Protein AF-A0A2B8ARV4-F1 (afdb_monomer_lite)

Radius of gyration: 17.1 Å; chains: 1; bounding box: 48×27×38 Å

Secondary structure (DSSP, 8-state):
------TTTTT-SEEEEEEEEE-TTSPEEEEEEE-TTTTT-----HHHHHHHHHHHHS---

Sequence (61 aa):
ARTRRCRDCDGFPFVAIDTGRLHPDGTRVTLRVVCRACQGTGTVPLRPLLHAAATAVFPRR

Foldseek 3Di:
DDDDWDPQCRNCQKDWAFPVDADPVRHTDTDIDGDPVCRSPIDDPVVVVVVVVCCVVDPDD

Structure (mmCIF, N/CA/C/O backbone):
data_AF-A0A2B8ARV4-F1
#
_entry.id   AF-A0A2B8ARV4-F1
#
loop_
_atom_site.group_PDB
_atom_site.id
_atom_site.type_symbol
_atom_site.label_atom_id
_atom_site.label_alt_id
_atom_site.label_comp_id
_atom_site.label_asym_id
_atom_site.label_entity_id
_atom_site.label_seq_id
_atom_site.pdbx_PDB_ins_code
_atom_site.Cartn_x
_atom_site.Cartn_y
_atom_site.Cartn_z
_atom_site.occupancy
_atom_site.B_iso_or_equiv
_atom_site.auth_seq_id
_atom_site.auth_comp_id
_atom_site.auth_asym_id
_atom_site.auth_atom_id
_atom_site.pdbx_PDB_model_num
ATOM 1 N N . ALA A 1 1 ? 10.538 12.181 -15.686 1.00 63.03 1 ALA A N 1
ATOM 2 C CA . ALA A 1 1 ? 10.670 10.824 -16.267 1.00 63.03 1 ALA A CA 1
ATOM 3 C C . ALA A 1 1 ? 9.341 10.077 -16.126 1.00 63.03 1 ALA A C 1
ATOM 5 O O . ALA A 1 1 ? 8.722 10.190 -15.076 1.00 63.03 1 ALA A O 1
ATOM 6 N N . ARG A 1 2 ? 8.874 9.353 -17.157 1.00 68.94 2 ARG A N 1
ATOM 7 C CA . ARG A 1 2 ? 7.664 8.509 -17.075 1.00 68.94 2 ARG A CA 1
ATOM 8 C C . ARG A 1 2 ? 8.046 7.155 -16.468 1.00 68.94 2 ARG A C 1
ATOM 10 O O . ARG A 1 2 ? 8.700 6.351 -17.126 1.00 68.94 2 ARG A O 1
ATOM 17 N N . THR A 1 3 ? 7.669 6.908 -15.218 1.00 72.75 3 THR A N 1
ATOM 18 C CA . THR A 1 3 ? 7.872 5.598 -14.580 1.00 72.75 3 THR A CA 1
ATOM 19 C C . THR A 1 3 ? 6.910 4.588 -15.199 1.00 72.75 3 THR A C 1
ATOM 21 O O . THR A 1 3 ? 5.706 4.845 -15.252 1.00 72.75 3 THR A O 1
ATOM 24 N N . ARG A 1 4 ? 7.416 3.446 -15.685 1.00 79.19 4 ARG A N 1
ATOM 25 C CA . ARG A 1 4 ? 6.538 2.359 -16.144 1.00 79.19 4 ARG A CA 1
ATOM 26 C C . ARG A 1 4 ? 5.796 1.777 -14.944 1.00 79.19 4 ARG A C 1
ATOM 28 O O . ARG A 1 4 ? 6.427 1.447 -13.946 1.00 79.19 4 ARG A O 1
ATOM 35 N N . ARG A 1 5 ? 4.474 1.665 -15.059 1.00 86.69 5 ARG A N 1
ATOM 36 C CA . ARG A 1 5 ? 3.580 1.078 -14.055 1.00 86.69 5 ARG A CA 1
ATOM 37 C C . ARG A 1 5 ? 2.929 -0.175 -14.628 1.00 86.69 5 ARG A C 1
ATOM 39 O O . ARG A 1 5 ? 2.805 -0.308 -15.846 1.00 86.69 5 ARG A O 1
ATOM 46 N N . CYS A 1 6 ? 2.501 -1.074 -13.750 1.00 89.06 6 CYS A N 1
ATOM 47 C CA . CYS A 1 6 ? 1.722 -2.231 -14.159 1.00 89.06 6 CYS A CA 1
ATOM 48 C C . CYS A 1 6 ? 0.358 -1.718 -14.620 1.00 89.06 6 C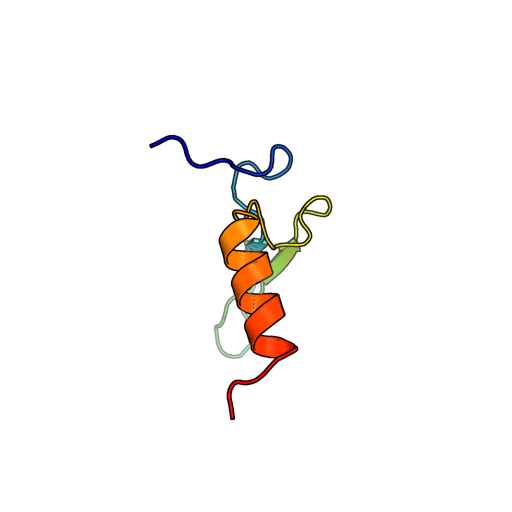YS A C 1
ATOM 50 O O . CYS A 1 6 ? -0.278 -0.948 -13.901 1.00 89.06 6 CYS A O 1
ATOM 52 N N . ARG A 1 7 ? -0.070 -2.126 -15.818 1.00 88.44 7 ARG A N 1
ATOM 53 C CA . ARG A 1 7 ? -1.331 -1.673 -16.417 1.00 88.44 7 ARG A CA 1
ATOM 54 C C . ARG A 1 7 ? -2.541 -2.006 -15.544 1.00 88.44 7 ARG A C 1
ATOM 56 O O . ARG A 1 7 ? -3.459 -1.203 -15.476 1.00 88.44 7 ARG A O 1
ATOM 63 N N . ASP A 1 8 ? -2.523 -3.157 -14.876 1.00 92.38 8 ASP A N 1
ATOM 64 C CA . ASP A 1 8 ? -3.697 -3.665 -14.161 1.00 92.38 8 ASP A CA 1
ATOM 65 C C . ASP A 1 8 ? -3.893 -3.028 -12.783 1.00 92.38 8 ASP A C 1
ATOM 67 O O . ASP A 1 8 ? -5.005 -3.028 -12.267 1.00 92.38 8 ASP A O 1
ATOM 71 N N . CYS A 1 9 ? -2.834 -2.492 -12.167 1.00 92.25 9 CYS A N 1
ATOM 72 C CA . CYS A 1 9 ? -2.932 -1.832 -10.861 1.00 92.25 9 CYS A CA 1
ATOM 73 C C . CYS A 1 9 ? -2.629 -0.335 -10.881 1.00 92.25 9 CYS A C 1
ATOM 75 O O . CYS A 1 9 ? -2.660 0.294 -9.828 1.00 92.25 9 CYS A O 1
ATOM 77 N N . ASP A 1 10 ? -2.256 0.219 -12.035 1.00 88.25 10 ASP A N 1
ATOM 78 C CA . ASP A 1 10 ? -1.896 1.629 -12.220 1.00 88.25 10 ASP A CA 1
ATOM 79 C C . ASP A 1 10 ? -0.876 2.175 -11.191 1.00 88.25 10 ASP A C 1
ATOM 81 O O . ASP A 1 10 ? -0.832 3.351 -10.819 1.00 88.25 10 ASP A O 1
ATOM 85 N N . GLY A 1 11 ? 0.005 1.294 -10.711 1.00 88.62 11 GLY A N 1
ATOM 86 C CA . GLY A 1 11 ? 1.025 1.628 -9.714 1.00 88.62 11 GLY A CA 1
ATOM 87 C C . GLY A 1 11 ? 0.621 1.415 -8.253 1.00 88.62 11 GLY A C 1
ATOM 88 O O . GLY A 1 11 ? 1.399 1.793 -7.382 1.00 88.62 11 GLY A O 1
ATOM 89 N N . PHE A 1 12 ? -0.506 0.753 -7.975 1.00 92.44 12 PHE A N 1
ATOM 90 C CA . PHE A 1 12 ? -0.924 0.327 -6.631 1.00 92.44 12 PHE A CA 1
ATOM 91 C C . PHE A 1 12 ? -0.878 -1.202 -6.493 1.00 92.44 12 PHE A C 1
ATOM 93 O O . PHE A 1 12 ? -1.909 -1.875 -6.482 1.00 92.44 12 PHE A O 1
ATOM 100 N N . PRO A 1 13 ? 0.319 -1.809 -6.439 1.00 94.06 13 PRO A N 1
ATOM 101 C CA . PRO A 1 13 ? 0.446 -3.263 -6.473 1.00 94.06 13 PRO A CA 1
ATOM 102 C C . PRO A 1 13 ? -0.041 -3.956 -5.190 1.00 94.06 13 PRO A C 1
ATOM 104 O O . PRO A 1 13 ? -0.430 -5.125 -5.240 1.00 94.06 13 PRO A O 1
ATOM 107 N N . PHE A 1 14 ? -0.052 -3.237 -4.067 1.00 96.19 14 PHE A N 1
ATOM 108 C CA . PHE A 1 14 ? -0.523 -3.683 -2.761 1.00 96.19 14 PHE A CA 1
ATOM 109 C C . PHE A 1 14 ? -1.255 -2.529 -2.070 1.00 96.19 14 PHE A C 1
ATOM 111 O O . PHE A 1 14 ? -0.738 -1.411 -2.033 1.00 96.19 14 PHE A O 1
ATOM 118 N N . VAL A 1 15 ? -2.435 -2.807 -1.515 1.00 95.88 15 VAL A N 1
ATOM 119 C CA . VAL A 1 15 ? -3.213 -1.845 -0.725 1.00 95.88 15 VAL A CA 1
ATOM 120 C C . VAL A 1 15 ? -3.794 -2.511 0.520 1.00 95.88 15 VAL A C 1
ATOM 122 O O . VAL A 1 15 ? -4.094 -3.709 0.523 1.00 95.88 15 VAL A O 1
ATOM 125 N N . ALA A 1 16 ? -3.963 -1.713 1.572 1.00 97.25 16 ALA A N 1
ATOM 126 C CA . ALA A 1 16 ? -4.705 -2.080 2.769 1.00 97.25 16 ALA A CA 1
ATOM 127 C C . ALA A 1 16 ? -6.043 -1.334 2.758 1.00 97.25 16 ALA A C 1
ATOM 129 O O . ALA A 1 16 ? -6.065 -0.104 2.715 1.00 97.25 16 ALA A O 1
ATOM 130 N N . ILE A 1 17 ? -7.149 -2.074 2.766 1.00 96.81 17 ILE A N 1
ATOM 131 C CA . ILE A 1 17 ? -8.502 -1.512 2.803 1.00 96.81 17 ILE A CA 1
ATOM 132 C C . ILE A 1 17 ? -8.987 -1.553 4.245 1.00 96.81 17 ILE A C 1
ATOM 134 O O . ILE A 1 17 ? -9.074 -2.630 4.831 1.00 96.81 17 ILE A O 1
ATOM 138 N N . ASP A 1 18 ? -9.297 -0.394 4.815 1.00 97.31 18 ASP A N 1
ATOM 139 C CA . ASP A 1 18 ? -9.922 -0.303 6.133 1.00 97.31 18 ASP A CA 1
ATOM 140 C C . ASP A 1 18 ? -11.334 -0.903 6.096 1.00 97.31 18 ASP A C 1
ATOM 142 O O . ASP A 1 18 ? -12.110 -0.649 5.175 1.00 97.31 18 ASP A O 1
ATOM 146 N N . THR A 1 19 ? -11.662 -1.727 7.091 1.00 97.69 19 THR A N 1
ATOM 147 C CA . THR A 1 19 ? -12.982 -2.378 7.184 1.00 97.69 19 THR A CA 1
ATOM 148 C C . THR A 1 19 ? -13.980 -1.607 8.052 1.00 97.69 19 THR A C 1
ATOM 150 O O . THR A 1 19 ? -15.085 -2.091 8.297 1.00 97.69 19 THR A O 1
ATOM 153 N N . GLY A 1 20 ? -13.597 -0.436 8.570 1.00 98.25 20 GLY A N 1
ATOM 154 C CA . GLY A 1 20 ? -14.375 0.354 9.523 1.00 98.25 20 GLY A CA 1
ATOM 155 C C . GLY A 1 20 ? -14.350 -0.180 10.957 1.00 98.25 20 GLY A C 1
ATOM 156 O O . GLY A 1 20 ? -15.020 0.378 11.823 1.00 98.25 20 GLY A O 1
ATOM 157 N N . ARG A 1 21 ? -13.604 -1.258 11.231 1.00 98.31 21 ARG A N 1
ATOM 158 C CA . ARG A 1 21 ? -13.501 -1.876 12.560 1.00 98.31 21 ARG A CA 1
ATOM 159 C C . ARG A 1 21 ? -12.129 -1.653 13.172 1.00 98.31 21 ARG A C 1
ATOM 161 O O . ARG A 1 21 ? -11.124 -1.564 12.467 1.00 98.31 21 ARG A O 1
ATOM 168 N N . LEU A 1 22 ? -12.103 -1.635 14.499 1.00 98.44 22 LEU A N 1
ATOM 169 C CA . LEU A 1 22 ? -10.874 -1.651 15.278 1.00 98.44 22 LEU A CA 1
ATOM 170 C C . LEU A 1 22 ? -10.674 -3.027 15.918 1.00 98.44 22 LEU A C 1
ATOM 172 O O . LEU A 1 22 ? -11.636 -3.710 16.276 1.00 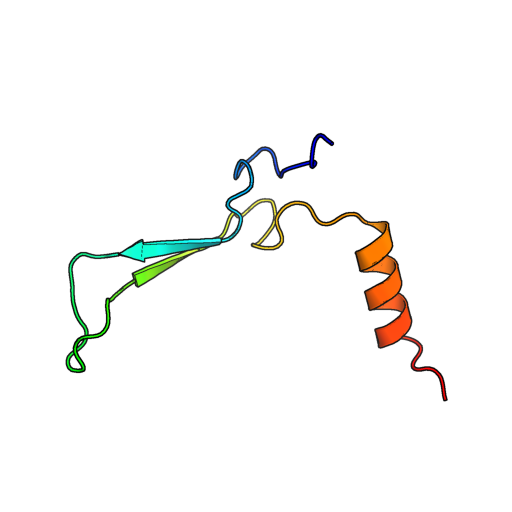98.44 22 LEU A O 1
ATOM 176 N N . HIS A 1 23 ? -9.418 -3.428 16.046 1.00 97.94 23 HIS A N 1
ATOM 177 C CA . HIS A 1 23 ? -8.981 -4.486 16.939 1.00 97.94 23 HIS A CA 1
ATOM 178 C C . HIS A 1 23 ? -9.142 -4.028 18.403 1.00 97.94 23 HIS A C 1
ATOM 180 O O . HIS A 1 23 ? -9.260 -2.828 18.665 1.00 97.94 23 HIS A O 1
ATOM 186 N N . PRO A 1 24 ? -9.148 -4.954 19.381 1.00 98.06 24 PRO A N 1
ATOM 187 C CA . PRO A 1 24 ? -9.293 -4.604 20.7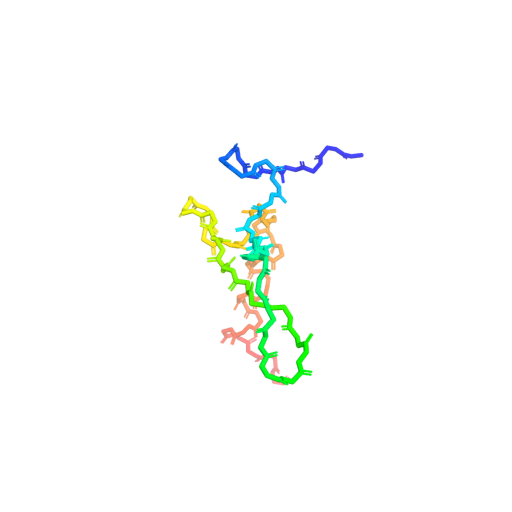99 1.00 98.06 24 PRO A CA 1
ATOM 188 C C . PRO A 1 24 ? -8.207 -3.662 21.336 1.00 98.06 24 PRO A C 1
ATOM 190 O O . PRO A 1 24 ? -8.436 -2.946 22.303 1.00 98.06 24 PRO A O 1
ATOM 193 N N . ASP A 1 25 ? -7.038 -3.646 20.700 1.00 97.69 25 ASP A N 1
ATOM 194 C CA . ASP A 1 25 ? -5.921 -2.751 21.009 1.00 97.69 25 ASP A CA 1
ATOM 195 C C . ASP A 1 25 ? -6.056 -1.351 20.374 1.00 97.69 25 ASP A C 1
ATOM 197 O O . ASP A 1 25 ? -5.175 -0.508 20.527 1.00 97.69 25 ASP A O 1
ATOM 201 N N . GLY A 1 26 ? -7.153 -1.095 19.652 1.00 97.94 26 GLY A N 1
ATOM 202 C CA . GLY A 1 26 ? -7.433 0.166 18.968 1.00 97.94 26 GLY A CA 1
ATOM 203 C C . GLY A 1 26 ? -6.842 0.286 17.560 1.00 97.94 26 GLY A C 1
ATOM 204 O O . GLY A 1 26 ? -7.062 1.305 16.902 1.00 97.94 26 GLY A O 1
ATOM 205 N N . THR A 1 27 ? -6.122 -0.721 17.055 1.00 98.00 27 THR A N 1
ATOM 206 C CA . THR A 1 27 ? -5.583 -0.700 15.683 1.00 98.00 27 THR A CA 1
ATOM 207 C C . THR A 1 27 ? -6.659 -1.011 14.638 1.00 98.00 27 THR A C 1
ATOM 209 O O . THR A 1 27 ? -7.690 -1.602 14.941 1.00 98.00 27 THR A O 1
ATOM 212 N N . ARG A 1 28 ? -6.473 -0.587 13.382 1.00 98.25 28 ARG A N 1
ATOM 213 C CA . ARG A 1 28 ? -7.484 -0.757 12.321 1.00 98.25 28 ARG A CA 1
ATOM 214 C C . ARG A 1 28 ? -7.465 -2.166 11.735 1.00 98.25 28 ARG A C 1
ATOM 216 O O . ARG A 1 28 ? -6.423 -2.641 11.287 1.00 98.25 28 ARG A O 1
ATOM 223 N N . VAL A 1 29 ? -8.639 -2.787 11.640 1.00 98.19 29 VAL A N 1
ATOM 224 C CA . VAL A 1 29 ? -8.828 -4.048 10.915 1.00 98.19 29 VAL A CA 1
ATOM 225 C C . VAL A 1 29 ? -8.790 -3.743 9.419 1.00 98.19 29 VAL A C 1
ATOM 227 O O . VAL A 1 29 ? -9.666 -3.043 8.898 1.00 98.19 29 VAL A O 1
ATOM 230 N N . THR A 1 30 ? -7.799 -4.290 8.714 1.00 98.12 30 THR A N 1
ATOM 231 C CA . THR A 1 30 ? -7.616 -4.062 7.274 1.00 98.12 30 THR A CA 1
ATOM 232 C C . THR A 1 30 ? -7.660 -5.353 6.461 1.00 98.12 30 THR A C 1
ATOM 234 O O . THR A 1 30 ? -7.255 -6.419 6.924 1.00 98.12 30 THR A O 1
ATOM 237 N N . LEU A 1 31 ? -8.133 -5.255 5.217 1.00 97.44 31 LEU A N 1
ATOM 238 C CA . LEU A 1 31 ? -7.999 -6.303 4.210 1.00 97.44 31 LEU A CA 1
ATOM 239 C C . LEU A 1 31 ? -6.810 -5.998 3.302 1.00 97.44 31 LEU A C 1
ATOM 241 O O . LEU A 1 31 ? -6.733 -4.938 2.678 1.00 97.44 31 LEU A O 1
ATOM 245 N N . ARG A 1 32 ? -5.898 -6.964 3.198 1.00 97.00 32 ARG A N 1
ATOM 246 C CA . ARG A 1 32 ? -4.772 -6.935 2.264 1.00 97.00 32 ARG A CA 1
ATOM 247 C C . ARG A 1 32 ? -5.244 -7.352 0.877 1.00 97.00 32 ARG A C 1
ATOM 249 O O . ARG A 1 32 ? -5.631 -8.502 0.678 1.00 97.00 32 ARG A O 1
ATOM 256 N N . VAL A 1 33 ? -5.125 -6.449 -0.092 1.00 96.44 33 VAL A N 1
ATOM 257 C CA . VAL A 1 33 ? -5.391 -6.747 -1.504 1.00 96.44 33 VAL A CA 1
ATOM 258 C C . VAL A 1 33 ? -4.106 -6.606 -2.306 1.00 96.44 33 VAL A C 1
ATOM 260 O O . VAL A 1 33 ? -3.343 -5.652 -2.146 1.00 96.44 33 VAL A O 1
ATOM 263 N N . VAL A 1 34 ? -3.860 -7.590 -3.167 1.00 97.50 34 VAL A N 1
ATOM 264 C CA . VAL A 1 34 ? -2.671 -7.677 -4.013 1.00 97.50 34 VAL A CA 1
ATOM 265 C C . VAL A 1 34 ? -3.113 -7.776 -5.467 1.00 97.50 34 VAL A C 1
ATOM 267 O O . VAL A 1 34 ? -4.005 -8.561 -5.800 1.00 97.50 34 VAL A O 1
ATOM 270 N N . CYS A 1 35 ? -2.481 -7.001 -6.348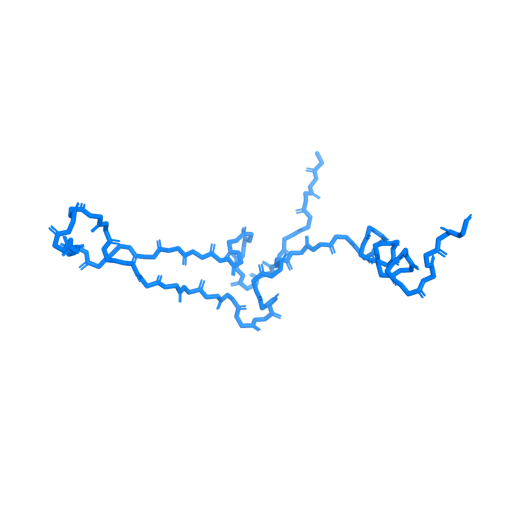 1.00 95.56 35 CYS A N 1
ATOM 271 C CA . CYS A 1 35 ? -2.705 -7.131 -7.783 1.00 95.56 35 CYS A CA 1
ATOM 272 C C . CYS A 1 35 ? -2.270 -8.525 -8.249 1.00 95.56 35 CYS A C 1
ATOM 274 O O . CYS A 1 35 ? -1.109 -8.896 -8.094 1.00 95.56 35 CYS A O 1
ATOM 276 N N . ARG A 1 36 ? -3.183 -9.286 -8.860 1.00 94.88 36 ARG A N 1
ATOM 277 C CA . ARG A 1 36 ? -2.898 -10.657 -9.314 1.00 94.88 36 ARG A CA 1
ATOM 278 C C . ARG A 1 36 ? -1.872 -10.710 -10.447 1.00 94.88 36 ARG A C 1
ATOM 280 O O . ARG A 1 36 ? -1.089 -11.648 -10.498 1.00 94.88 36 ARG A O 1
ATOM 287 N N . ALA A 1 37 ? -1.842 -9.696 -11.312 1.00 92.62 37 ALA A N 1
ATOM 288 C CA . ALA A 1 37 ? -0.947 -9.664 -12.465 1.00 92.62 37 ALA A CA 1
ATOM 289 C C . ALA A 1 37 ? 0.522 -9.452 -12.075 1.00 92.62 37 ALA A C 1
ATOM 291 O O . ALA A 1 37 ? 1.395 -10.182 -12.531 1.00 92.62 37 ALA A O 1
ATOM 292 N N . CYS A 1 38 ? 0.804 -8.477 -11.204 1.00 91.94 38 CYS A N 1
ATOM 293 C CA . CYS A 1 38 ? 2.169 -8.204 -10.737 1.00 91.94 38 CYS A CA 1
ATOM 294 C C . CYS A 1 38 ? 2.502 -8.824 -9.372 1.00 91.94 38 CYS A C 1
ATOM 296 O O . CYS A 1 38 ? 3.606 -8.628 -8.865 1.00 91.94 38 CYS A O 1
ATOM 298 N N . GLN A 1 39 ? 1.554 -9.526 -8.748 1.00 92.19 39 GLN A N 1
ATOM 299 C CA . GLN A 1 39 ? 1.706 -10.200 -7.453 1.00 92.19 39 GLN A CA 1
ATOM 300 C C . GLN A 1 39 ? 2.252 -9.289 -6.339 1.00 92.19 39 GLN A C 1
ATOM 302 O O . GLN A 1 39 ? 2.989 -9.724 -5.461 1.00 92.19 39 GLN A O 1
ATOM 307 N N . GLY A 1 40 ? 1.915 -7.998 -6.371 1.00 92.06 40 GLY A N 1
ATOM 308 C CA . GLY A 1 40 ? 2.366 -7.046 -5.351 1.00 92.06 40 GLY A CA 1
ATOM 309 C C . GLY A 1 40 ? 3.735 -6.417 -5.601 1.00 92.06 40 GLY A C 1
ATOM 310 O O . GLY A 1 40 ? 4.117 -5.514 -4.863 1.00 92.06 40 GLY A O 1
ATOM 311 N N . THR A 1 41 ? 4.442 -6.809 -6.662 1.00 89.62 41 THR A N 1
ATOM 312 C CA . THR A 1 41 ? 5.753 -6.226 -7.010 1.00 89.62 41 THR A CA 1
ATOM 313 C C . THR A 1 41 ? 5.643 -4.932 -7.823 1.00 89.62 41 THR A C 1
ATOM 315 O O . THR A 1 41 ? 6.569 -4.125 -7.849 1.00 89.62 41 THR A O 1
ATOM 318 N N . GLY A 1 42 ? 4.502 -4.707 -8.482 1.00 90.00 42 GLY A N 1
ATOM 319 C CA . GLY A 1 42 ? 4.300 -3.575 -9.384 1.00 90.00 42 GLY A CA 1
ATOM 320 C C . GLY A 1 42 ? 5.064 -3.732 -10.695 1.00 90.00 42 GLY A C 1
ATOM 321 O O . GLY A 1 42 ? 5.055 -4.790 -11.318 1.00 90.00 42 GLY A O 1
ATOM 322 N N . THR A 1 43 ? 5.694 -2.651 -11.155 1.00 84.69 43 THR A N 1
ATOM 323 C CA . THR A 1 43 ? 6.662 -2.715 -12.255 1.00 84.69 43 THR A CA 1
ATOM 324 C C . THR A 1 43 ? 8.016 -2.313 -11.724 1.00 84.69 43 THR A C 1
ATOM 326 O O . THR A 1 43 ? 8.306 -1.141 -11.502 1.00 84.69 43 THR A O 1
ATOM 329 N N . VAL A 1 44 ? 8.847 -3.321 -11.534 1.00 73.75 44 VAL A N 1
ATOM 330 C CA . VAL A 1 44 ? 10.243 -3.176 -11.153 1.00 73.75 44 VAL A CA 1
ATOM 331 C C . VAL A 1 44 ? 11.093 -3.250 -12.421 1.00 73.75 44 VAL A C 1
ATOM 333 O O . VAL A 1 44 ? 10.863 -4.120 -13.266 1.00 73.75 44 VAL A O 1
ATOM 336 N N . PRO A 1 45 ? 12.051 -2.330 -12.630 1.00 74.12 45 PRO A N 1
ATOM 337 C CA . PRO A 1 45 ? 12.950 -2.440 -13.767 1.00 74.12 45 PRO A CA 1
ATOM 338 C C . PRO A 1 45 ? 13.718 -3.770 -13.693 1.00 74.12 45 PRO A C 1
ATOM 340 O O . PRO A 1 45 ? 14.226 -4.146 -12.638 1.00 74.12 45 PRO A O 1
ATOM 343 N N . LEU A 1 46 ? 13.814 -4.483 -14.820 1.00 78.50 46 LEU A N 1
ATOM 344 C CA . LEU A 1 46 ? 14.417 -5.822 -14.870 1.00 78.50 46 LEU A CA 1
ATOM 345 C C . LEU A 1 46 ? 15.899 -5.818 -14.456 1.00 78.50 46 LEU A C 1
ATOM 347 O O . LEU A 1 46 ? 16.366 -6.746 -13.810 1.00 78.50 46 LEU A O 1
ATOM 351 N N . ARG A 1 47 ? 16.644 -4.758 -14.794 1.00 81.12 47 ARG A N 1
ATOM 352 C CA . ARG A 1 47 ? 18.082 -4.643 -14.496 1.00 81.12 47 ARG A CA 1
ATOM 353 C C . ARG A 1 47 ? 18.398 -4.691 -12.988 1.00 81.12 47 ARG A C 1
ATOM 355 O O . ARG A 1 47 ? 19.184 -5.550 -12.602 1.00 81.12 47 ARG A O 1
ATOM 362 N N . PRO A 1 48 ? 17.802 -3.831 -12.138 1.00 78.75 48 PRO A N 1
ATOM 363 C CA . PRO A 1 48 ? 17.912 -3.937 -10.684 1.00 78.75 48 PRO A CA 1
ATOM 364 C C . PRO A 1 48 ? 17.532 -5.315 -10.136 1.00 78.75 48 PRO A C 1
ATOM 366 O O . PRO A 1 48 ? 18.238 -5.830 -9.276 1.00 78.75 48 PRO A O 1
ATOM 369 N N . LEU A 1 49 ? 16.465 -5.936 -10.657 1.00 80.69 49 LEU A N 1
ATOM 370 C CA . LEU A 1 49 ? 16.050 -7.270 -10.214 1.00 80.69 49 LEU A CA 1
ATOM 371 C C . LEU A 1 49 ? 17.093 -8.344 -10.518 1.00 80.69 49 LEU A C 1
ATOM 373 O O . LEU A 1 49 ? 17.435 -9.130 -9.642 1.00 80.69 49 LEU A O 1
ATOM 377 N N . LEU A 1 50 ? 17.610 -8.374 -11.747 1.00 85.94 50 LEU A N 1
ATOM 378 C CA . LEU A 1 50 ? 18.641 -9.332 -12.138 1.00 85.94 50 LEU A CA 1
ATOM 379 C C . LEU A 1 50 ? 19.939 -9.105 -11.363 1.00 85.94 50 LEU A C 1
ATOM 381 O O . LEU A 1 50 ? 20.603 -10.070 -11.001 1.00 85.94 50 LEU A O 1
ATOM 385 N N . HIS A 1 51 ? 20.284 -7.850 -11.072 1.00 85.69 51 HIS A N 1
ATOM 386 C CA . HIS A 1 51 ? 21.443 -7.541 -10.242 1.00 85.69 51 HIS A CA 1
ATOM 387 C C . HIS A 1 51 ? 21.276 -8.085 -8.819 1.00 85.69 51 HIS A C 1
ATOM 389 O O . HIS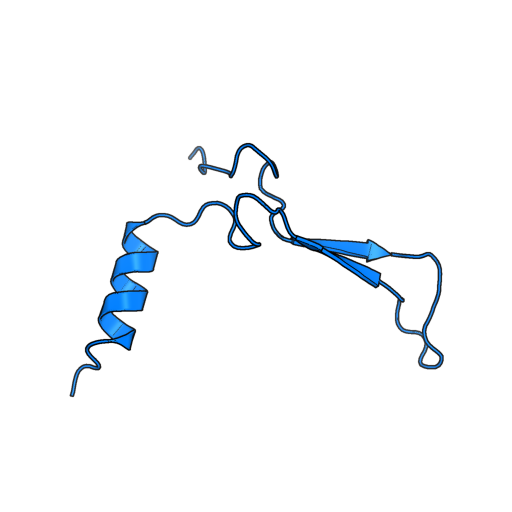 A 1 51 ? 22.157 -8.796 -8.344 1.00 85.69 51 HIS A O 1
ATOM 395 N N . ALA A 1 52 ? 20.125 -7.828 -8.186 1.00 84.44 52 ALA A N 1
ATOM 396 C CA . ALA A 1 52 ? 19.802 -8.344 -6.858 1.00 84.44 52 ALA A CA 1
ATOM 397 C C . ALA A 1 52 ? 19.795 -9.884 -6.820 1.00 84.44 52 ALA A C 1
ATOM 399 O O . ALA A 1 52 ? 20.362 -10.491 -5.908 1.00 84.44 52 ALA A O 1
ATOM 400 N N . ALA A 1 53 ? 19.213 -10.521 -7.841 1.00 84.62 53 ALA A N 1
ATOM 401 C CA . ALA A 1 53 ? 19.210 -11.974 -7.978 1.00 84.62 53 ALA A CA 1
ATOM 402 C C . ALA A 1 53 ? 20.633 -12.537 -8.129 1.00 84.62 53 ALA A C 1
ATOM 404 O O . ALA A 1 53 ? 20.993 -13.488 -7.440 1.00 84.62 53 ALA A O 1
ATOM 405 N N . ALA A 1 54 ? 21.472 -11.922 -8.968 1.00 86.81 54 ALA A N 1
ATOM 406 C CA . ALA A 1 54 ? 22.858 -12.341 -9.152 1.00 86.81 54 ALA A CA 1
ATOM 407 C C . ALA A 1 54 ? 23.674 -12.226 -7.855 1.00 86.81 54 ALA A C 1
ATOM 409 O O . ALA A 1 54 ? 24.429 -13.142 -7.541 1.00 86.81 54 ALA A O 1
ATOM 410 N N . THR A 1 55 ? 23.491 -11.158 -7.071 1.00 88.12 55 THR A N 1
ATOM 411 C CA . THR A 1 55 ? 24.140 -11.023 -5.754 1.00 88.12 55 THR A CA 1
ATOM 412 C C . THR A 1 55 ? 23.665 -12.053 -4.734 1.00 88.12 55 THR A C 1
ATOM 414 O O . THR A 1 55 ? 24.460 -12.479 -3.903 1.00 88.12 55 THR A O 1
ATOM 417 N N . ALA A 1 56 ? 22.396 -12.467 -4.787 1.00 84.00 56 ALA A N 1
ATOM 418 C CA . ALA A 1 56 ? 21.871 -13.497 -3.893 1.00 84.00 56 ALA A CA 1
ATOM 419 C C . ALA A 1 56 ? 22.403 -14.897 -4.246 1.00 84.00 56 ALA A C 1
ATOM 421 O O . ALA A 1 56 ? 22.692 -15.687 -3.352 1.00 84.00 56 ALA A O 1
ATOM 422 N N . VAL A 1 57 ? 22.544 -15.200 -5.541 1.00 85.88 57 VAL A N 1
ATOM 423 C CA . VAL A 1 57 ? 23.032 -16.504 -6.029 1.00 85.88 57 VAL A CA 1
ATOM 424 C C . VAL A 1 57 ? 24.556 -16.621 -5.932 1.00 85.88 57 VAL A C 1
ATOM 426 O O . VAL A 1 57 ? 25.071 -17.686 -5.602 1.00 85.88 57 VAL A O 1
ATOM 429 N N . PHE A 1 58 ? 25.283 -15.534 -6.198 1.00 80.25 58 PHE A N 1
ATOM 430 C CA . PHE A 1 58 ? 26.745 -15.489 -6.173 1.00 80.25 58 PHE A CA 1
ATOM 431 C C . PHE A 1 58 ? 27.220 -14.477 -5.127 1.00 80.25 58 PHE A C 1
ATOM 433 O O . PHE A 1 58 ? 27.604 -13.355 -5.484 1.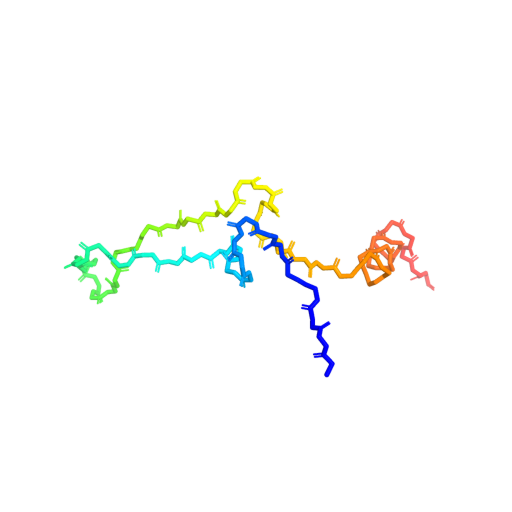00 80.25 58 PHE A O 1
ATOM 440 N N . PRO A 1 59 ? 27.198 -14.836 -3.831 1.00 76.69 59 PRO A N 1
ATOM 441 C CA . PRO A 1 59 ? 27.745 -13.962 -2.809 1.00 76.69 59 PRO A CA 1
ATOM 442 C C . PRO A 1 59 ? 29.236 -13.754 -3.095 1.00 76.69 59 PRO A C 1
ATOM 444 O O . PRO A 1 59 ? 29.988 -14.714 -3.281 1.00 76.69 59 PRO A O 1
ATOM 447 N N . ARG A 1 60 ? 29.666 -12.490 -3.174 1.00 76.38 60 ARG A N 1
ATOM 448 C CA . ARG A 1 60 ? 31.094 -12.169 -3.263 1.00 76.38 60 ARG A CA 1
ATOM 449 C C . ARG A 1 60 ? 31.756 -12.650 -1.968 1.00 76.38 60 ARG A C 1
ATOM 451 O O . ARG A 1 60 ? 31.302 -12.265 -0.894 1.00 76.38 60 ARG A O 1
ATOM 458 N N . ARG A 1 61 ? 32.753 -13.530 -2.094 1.00 70.81 61 ARG A N 1
ATOM 459 C CA . ARG A 1 61 ? 33.635 -13.926 -0.986 1.00 70.81 61 ARG A CA 1
ATOM 460 C C . ARG A 1 61 ? 34.569 -12.788 -0.612 1.00 70.81 61 ARG A C 1
ATOM 462 O O . ARG A 1 61 ? 34.925 -12.015 -1.531 1.00 70.81 61 ARG A O 1
#

pLDDT: mean 88.93, std 8.88, range [63.03, 98.44]